Protein 1CUO (pdb70)

InterPro domains:
  IPR000923 Blue (type 1) copper domain [PF00127] (2-128)
  IPR008972 Cupredoxin [G3DSA:2.60.40.420] (1-129)
  IPR008972 Cupredoxin [SSF49503] (2-128)
  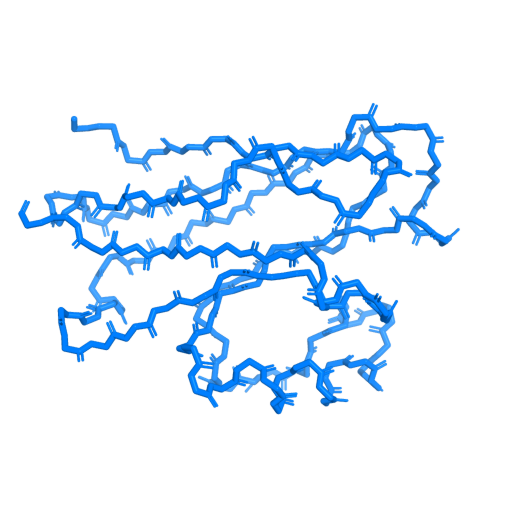IPR014068 Azurin [TIGR02695] (3-127)
  IPR028871 Blue (type 1) copper protein, binding site [PS00196] (107-121)
  IPR050845 Copper-binding electron transfer protein [PTHR38439] (2-128)

Foldseek 3Di:
DAQEDEWEAEQDLEIPDFEAEGELPDQKHKYKYAYAYDWWLPVRWWKKWKFFPVCVVVQLVQLQPCDLVVQSGPVPPPRTQWMWHITTHPDIDMIMHGSVVDDQVTWMKIATNHPPRGVHGMHTYHYDD

Sequence (129 aa):
ASCETTVTSGDTMTYSTRSISVPASCAEFTVNFEHKGHMPKTGMGHNWVLAKSADVGDVAKEGAHAGADNNFVTPGDKRVIAFTPIIGGGEKTSVKFKVSALSKDEAYTYFCSYPGHFSMMRGTLKLEE

Structure (mmCIF, N/CA/C/O backbone):
data_1CUO
#
_entry.id   1CUO
#
_cell.length_a   32.960
_cell.length_b   33.670
_cell.length_c   47.340
_cell.angle_alpha   90.00
_cell.angle_beta   101.35
_cell.angle_gamma   90.00
#
_symmetry.space_group_name_H-M   'P 1 21 1'
#
loop_
_entity.id
_entity.type
_entity.pdbx_description
1 polymer 'PROTEIN (AZURIN ISO-2)'
2 non-polymer 'COPPER (II) ION'
3 water water
#
loop_
_atom_site.group_PDB
_atom_site.id
_atom_site.type_symbol
_atom_site.label_atom_id
_atom_site.label_alt_id
_atom_site.label_comp_id
_atom_site.label_asym_id
_atom_site.label_entity_id
_atom_site.label_seq_id
_atom_site.pdbx_PDB_ins_code
_atom_site.Cartn_x
_atom_site.Cartn_y
_atom_site.Cartn_z
_atom_site.occupancy
_atom_site.B_iso_or_equiv
_atom_site.auth_seq_id
_atom_site.auth_comp_id
_atom_site.auth_asym_id
_atom_site.auth_atom_id
_atom_site.pdbx_PDB_model_num
ATOM 1 N N . ALA A 1 1 ? 21.459 -3.368 -2.409 1.00 35.13 1 ALA A N 1
ATOM 2 C CA . ALA A 1 1 ? 21.448 -4.607 -1.590 1.00 33.15 1 ALA A CA 1
ATOM 3 C C . ALA A 1 1 ? 21.666 -4.232 -0.122 1.00 32.21 1 ALA A C 1
ATOM 4 O O . ALA A 1 1 ? 22.349 -4.932 0.623 1.00 33.71 1 ALA A O 1
ATOM 6 N N . SER A 1 2 ? 21.080 -3.092 0.226 1.00 29.45 2 SER A N 1
ATOM 7 C CA . SER A 1 2 ? 21.111 -2.670 1.634 1.00 25.58 2 SER A CA 1
ATOM 8 C C . SER A 1 2 ? 19.904 -3.337 2.288 1.00 23.36 2 SER A C 1
ATOM 9 O O . SER A 1 2 ? 18.772 -3.292 1.782 1.00 25.39 2 SER A O 1
ATOM 12 N N . CYS A 1 3 ? 20.152 -3.910 3.473 1.00 19.80 3 CYS A N 1
ATOM 13 C CA . CYS A 1 3 ? 19.074 -4.611 4.179 1.00 17.19 3 CYS A CA 1
ATOM 14 C C . CYS A 1 3 ? 18.680 -3.888 5.469 1.00 16.17 3 CYS A C 1
ATOM 15 O O . CYS A 1 3 ? 18.306 -4.502 6.450 1.00 16.17 3 CYS A O 1
ATOM 18 N N . GLU A 1 4 ? 18.830 -2.568 5.401 1.00 16.66 4 GLU A N 1
ATOM 19 C CA . GLU A 1 4 ? 18.491 -1.720 6.564 1.00 17.73 4 GLU A CA 1
ATOM 20 C C . GLU A 1 4 ? 17.967 -0.392 6.027 1.00 18.28 4 GLU A C 1
ATOM 21 O O . GLU A 1 4 ? 18.326 0.010 4.920 1.00 20.15 4 GLU A O 1
ATOM 27 N N . THR A 1 5 ? 17.066 0.212 6.794 1.00 15.98 5 THR A N 1
ATOM 28 C CA . THR A 1 5 ? 16.541 1.505 6.423 1.00 15.38 5 THR A CA 1
ATOM 29 C C . THR A 1 5 ? 16.238 2.267 7.723 1.00 15.44 5 THR A C 1
ATOM 30 O O . THR A 1 5 ? 16.170 1.627 8.754 1.00 15.23 5 THR A O 1
ATOM 34 N N . THR A 1 6 ? 16.194 3.583 7.611 1.00 14.91 6 THR A N 1
ATOM 35 C CA . THR A 1 6 ? 15.904 4.391 8.798 1.00 14.54 6 THR A CA 1
ATOM 36 C C . THR A 1 6 ? 14.655 5.221 8.532 1.00 15.08 6 THR A C 1
ATOM 37 O O . THR A 1 6 ? 14.540 5.877 7.470 1.00 16.07 6 THR A O 1
ATOM 41 N N . VAL A 1 7 ? 13.713 5.152 9.463 1.00 10.80 7 VAL A N 1
ATOM 42 C CA . VAL A 1 7 ? 12.464 5.891 9.388 1.00 12.76 7 VAL A CA 1
ATOM 43 C C . VAL A 1 7 ? 12.462 6.840 10.593 1.00 14.47 7 VAL A C 1
ATOM 44 O O . VAL A 1 7 ? 12.732 6.391 11.709 1.00 15.75 7 VAL A O 1
ATOM 48 N N . THR A 1 8 ? 12.205 8.116 10.376 1.00 13.34 8 THR A N 1
ATOM 49 C CA . THR A 1 8 ? 12.127 9.045 11.513 1.00 14.54 8 THR A CA 1
ATOM 50 C C . THR A 1 8 ? 10.728 9.587 11.650 1.00 14.74 8 THR A C 1
ATOM 51 O O . THR A 1 8 ? 9.839 9.563 10.798 1.00 16.02 8 THR A O 1
ATOM 55 N N . SER A 1 9 ? 10.480 10.094 12.862 1.00 14.23 9 SER A N 1
ATOM 56 C CA . SER A 1 9 ? 9.228 10.683 13.291 1.00 14.52 9 SER A CA 1
ATOM 57 C C . SER A 1 9 ? 9.589 11.864 14.202 1.00 14.04 9 SER A C 1
ATOM 58 O O . SER A 1 9 ? 10.752 12.079 14.512 1.00 14.89 9 SER A O 1
ATOM 61 N N . GLY A 1 10 ? 8.591 12.640 14.586 1.00 16.41 10 GLY A N 1
ATOM 62 C CA . GLY A 1 10 ? 8.934 13.793 15.455 1.00 14.88 10 GLY A CA 1
ATOM 63 C C . GLY A 1 10 ? 7.664 14.142 16.179 1.00 15.33 10 GLY A C 1
ATOM 64 O O . GLY A 1 10 ? 6.821 13.300 16.516 1.00 18.09 10 GLY A O 1
ATOM 65 N N . ASP A 1 11 ? 7.463 15.452 16.417 1.00 15.03 11 ASP A N 1
ATOM 66 C CA . ASP A 1 11 ? 6.304 15.889 17.157 1.00 16.83 11 ASP A CA 1
ATOM 67 C C . ASP A 1 11 ? 5.034 16.072 16.350 1.00 20.72 11 ASP A C 1
ATOM 68 O O . ASP A 1 11 ? 4.076 16.710 16.783 1.00 24.65 11 ASP A O 1
ATOM 73 N N . THR A 1 12 ? 4.973 15.434 15.192 1.00 23.01 12 THR A N 1
ATOM 74 C CA . THR A 1 12 ? 3.830 15.423 14.297 1.00 25.51 12 THR A CA 1
ATOM 75 C C . THR A 1 12 ? 3.312 13.996 14.133 1.00 26.26 12 THR A C 1
ATOM 76 O O . THR A 1 12 ? 3.840 13.064 14.753 1.00 25.91 12 THR A O 1
ATOM 80 N N . MET A 1 13 ? 2.271 13.810 13.320 1.00 26.63 13 MET A N 1
ATOM 81 C CA . MET A 1 13 ? 1.782 12.445 13.102 1.00 27.29 13 MET A CA 1
ATOM 82 C C . MET A 1 13 ? 2.096 11.944 11.703 1.00 26.32 13 MET A C 1
ATOM 83 O O . MET A 1 13 ? 1.246 11.363 11.029 1.00 27.36 13 MET A O 1
ATOM 88 N N . THR A 1 14 ? 3.327 12.099 11.264 1.00 25.14 14 THR A N 1
ATOM 89 C CA . THR A 1 14 ? 3.850 11.682 9.985 1.00 24.31 14 THR A CA 1
ATOM 90 C C . THR A 1 14 ? 5.187 10.944 10.096 1.00 22.91 14 THR A C 1
ATOM 91 O O . THR A 1 14 ? 6.051 11.337 10.884 1.00 23.67 14 THR A O 1
ATOM 95 N N . TYR A 1 15 ? 5.432 9.928 9.276 1.00 18.39 15 TYR A N 1
ATOM 96 C CA . TYR A 1 15 ? 6.723 9.288 9.155 1.00 17.02 15 TYR A CA 1
ATOM 97 C C . TYR A 1 15 ? 7.511 10.044 8.078 1.00 16.91 15 TYR A C 1
ATOM 98 O O . TYR A 1 15 ? 6.937 10.676 7.189 1.00 19.81 15 TYR A O 1
ATOM 107 N N . SER A 1 16 ? 8.816 9.881 8.065 1.00 16.00 16 SER A N 1
ATOM 108 C CA . SER A 1 16 ? 9.700 10.552 7.117 1.00 16.14 16 SER A CA 1
ATOM 109 C C . SER A 1 16 ? 9.563 9.966 5.717 1.00 17.51 16 SER A C 1
ATOM 110 O O . SER A 1 16 ? 9.961 10.608 4.754 1.00 19.48 16 SER A O 1
ATOM 113 N N . THR A 1 17 ? 9.033 8.757 5.587 1.00 17.74 17 THR A N 1
ATOM 114 C CA . THR A 1 17 ? 8.834 8.132 4.290 1.00 19.08 17 THR A CA 1
ATOM 115 C C . THR A 1 17 ? 7.552 7.314 4.371 1.00 19.16 17 THR A C 1
ATOM 116 O O . THR A 1 17 ? 7.242 6.787 5.450 1.00 19.54 17 THR A O 1
ATOM 120 N N . ARG A 1 18 ? 6.824 7.221 3.273 1.00 18.81 18 ARG A N 1
ATOM 121 C CA . ARG A 1 18 ? 5.592 6.447 3.244 1.00 18.59 18 ARG A CA 1
ATOM 122 C C . ARG A 1 18 ? 5.677 5.180 2.376 1.00 16.20 18 ARG A C 1
ATOM 123 O O . ARG A 1 18 ? 4.665 4.504 2.236 1.00 14.82 18 ARG A O 1
ATOM 131 N N . SER A 1 19 ? 6.883 4.843 1.975 1.00 15.98 19 SER A N 1
ATOM 132 C CA . SER A 1 19 ? 7.085 3.599 1.234 1.00 17.19 19 SER A CA 1
ATOM 133 C C . SER A 1 19 ? 8.464 3.055 1.552 1.00 18.69 19 SER A C 1
ATOM 134 O O . SER A 1 19 ? 9.488 3.741 1.700 1.00 20.56 19 SER A O 1
ATOM 137 N N . ILE A 1 20 ? 8.480 1.773 1.895 1.00 16.58 20 ILE A N 1
ATOM 138 C CA . ILE A 1 20 ? 9.701 1.033 2.202 1.00 16.52 20 ILE A CA 1
ATOM 139 C C . ILE A 1 20 ? 9.761 -0.175 1.255 1.00 17.37 20 ILE A C 1
ATOM 140 O O . ILE A 1 20 ? 8.778 -0.911 1.182 1.00 17.75 20 ILE A O 1
ATOM 145 N N . SER A 1 21 ? 10.889 -0.339 0.584 1.00 20.40 21 SER A N 1
ATOM 146 C CA . SER A 1 21 ? 11.086 -1.483 -0.309 1.00 22.18 21 SER A CA 1
ATOM 147 C C . SER A 1 21 ? 12.073 -2.446 0.344 1.00 20.96 21 SER A C 1
ATOM 148 O O . SER A 1 21 ? 13.151 -2.046 0.743 1.00 23.00 21 SER A O 1
ATOM 151 N N . VAL A 1 22 ? 11.694 -3.710 0.492 1.00 20.92 22 VAL A N 1
ATOM 152 C CA . VAL A 1 22 ? 12.560 -4.722 1.086 1.00 20.00 22 VAL A CA 1
ATOM 153 C C . VAL A 1 22 ? 13.099 -5.596 -0.056 1.00 21.59 22 VAL A C 1
ATOM 154 O O . VAL A 1 22 ? 12.281 -6.227 -0.723 1.00 20.36 22 VAL A O 1
ATOM 158 N N . PRO A 1 23 ? 14.402 -5.613 -0.235 1.00 21.34 23 PRO A N 1
ATOM 159 C CA . PRO A 1 23 ? 14.994 -6.463 -1.266 1.00 22.64 23 PRO A CA 1
ATOM 160 C C . PRO A 1 23 ? 14.760 -7.917 -0.927 1.00 22.73 23 PRO A C 1
ATOM 161 O O . PRO A 1 23 ? 15.049 -8.394 0.177 1.00 23.70 23 PRO A O 1
ATOM 165 N N . ALA A 1 24 ? 14.243 -8.713 -1.875 1.00 23.86 24 ALA A N 1
ATOM 166 C CA . ALA A 1 24 ? 14.021 -10.138 -1.634 1.00 24.97 24 ALA A CA 1
ATOM 167 C C . ALA A 1 24 ? 15.343 -10.890 -1.475 1.00 25.61 24 ALA A C 1
ATOM 168 O O . ALA A 1 24 ? 15.351 -11.998 -0.940 1.00 26.79 24 ALA A O 1
ATOM 170 N N . SER A 1 25 ? 16.465 -10.295 -1.835 1.00 25.53 25 SER A N 1
ATOM 171 C CA . SER A 1 25 ? 17.784 -10.871 -1.680 1.00 26.47 25 SER A CA 1
ATOM 172 C C . SER A 1 25 ? 18.270 -10.780 -0.237 1.00 25.35 25 SER A C 1
ATOM 173 O O . SER A 1 25 ? 19.256 -11.422 0.139 1.00 24.99 25 SER A O 1
ATOM 176 N N . CYS A 1 26 ? 17.579 -9.970 0.583 1.00 22.97 26 CYS A N 1
ATOM 177 C CA . CYS A 1 26 ? 17.962 -9.893 1.992 1.00 21.10 26 CYS A CA 1
ATOM 178 C C . CYS A 1 26 ? 17.447 -11.077 2.777 1.00 19.59 26 CYS A C 1
ATOM 179 O O . CYS A 1 26 ? 16.289 -11.457 2.588 1.00 22.03 26 CYS A O 1
ATOM 182 N N . ALA A 1 27 ? 18.230 -11.653 3.671 1.00 21.12 27 ALA A N 1
ATOM 183 C CA . ALA A 1 27 ? 17.732 -12.720 4.532 1.00 21.91 27 ALA A CA 1
ATOM 184 C C . ALA A 1 27 ? 16.982 -12.070 5.709 1.00 19.96 27 ALA A C 1
ATOM 185 O O . ALA A 1 27 ? 15.969 -12.585 6.138 1.00 19.68 27 ALA A O 1
ATOM 187 N N . GLU A 1 28 ? 17.497 -10.935 6.186 1.00 20.03 28 GLU A N 1
ATOM 188 C CA . GLU A 1 28 ? 16.821 -10.251 7.298 1.00 19.79 28 GLU A CA 1
ATOM 189 C C . GLU A 1 28 ? 16.809 -8.759 6.955 1.00 17.46 28 GLU A C 1
ATOM 190 O O . GLU A 1 28 ? 17.681 -8.319 6.207 1.00 17.53 28 GLU A O 1
ATOM 196 N N . PHE A 1 29 ? 15.827 -8.050 7.505 1.00 14.12 29 PHE A N 1
ATOM 197 C CA . PHE A 1 29 ? 15.760 -6.618 7.180 1.00 13.37 29 PHE A CA 1
ATOM 198 C C . PHE A 1 29 ? 15.570 -5.854 8.511 1.00 13.50 29 PHE A C 1
ATOM 199 O O . PHE A 1 29 ? 14.823 -6.335 9.349 1.00 14.74 29 PHE A O 1
ATOM 207 N N . THR A 1 30 ? 16.284 -4.758 8.600 1.00 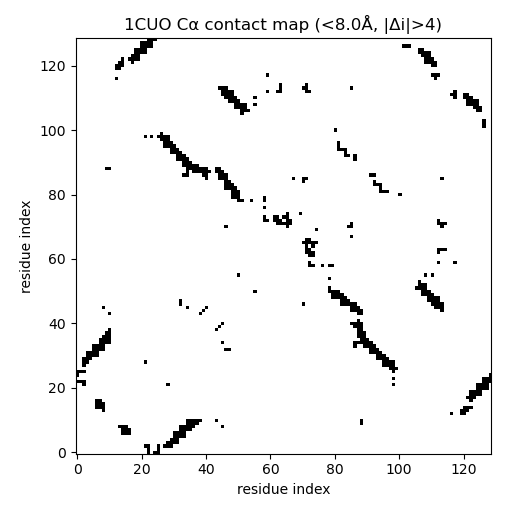12.08 30 THR A N 1
ATOM 208 C CA . THR A 1 30 ? 16.243 -3.967 9.827 1.00 12.61 30 THR A CA 1
ATOM 209 C C . THR A 1 30 ? 15.623 -2.608 9.541 1.00 11.72 30 THR A C 1
ATOM 210 O O . THR A 1 30 ? 16.022 -1.908 8.594 1.00 13.62 30 THR A O 1
ATOM 214 N N . VAL A 1 31 ? 14.679 -2.255 10.402 1.00 11.38 31 VAL A N 1
ATOM 215 C CA . VAL A 1 31 ? 14.083 -0.925 10.352 1.00 10.80 31 VAL A CA 1
ATOM 216 C C . VAL A 1 31 ? 14.563 -0.153 11.598 1.00 12.04 31 VAL A C 1
ATOM 217 O O . VAL A 1 31 ? 14.205 -0.582 12.695 1.00 13.22 31 VAL A O 1
ATOM 221 N N . ASN A 1 32 ? 15.349 0.894 11.421 1.00 10.12 32 ASN A N 1
ATOM 222 C CA . ASN A 1 32 ? 15.756 1.727 12.565 1.00 11.21 32 ASN A CA 1
ATOM 223 C C . ASN A 1 32 ? 14.718 2.843 12.674 1.00 12.75 32 ASN A C 1
ATOM 224 O O . ASN A 1 32 ? 14.322 3.346 11.647 1.00 12.97 32 ASN A O 1
ATOM 229 N N . PHE A 1 33 ? 14.298 3.161 13.911 1.00 10.02 33 PHE A N 1
ATOM 230 C CA . PHE A 1 33 ? 13.203 4.127 14.008 1.00 11.99 33 PHE A CA 1
ATOM 231 C C . PHE A 1 33 ? 13.601 5.143 15.064 1.00 11.18 33 PHE A C 1
ATOM 232 O O . PHE A 1 33 ? 14.015 4.752 16.129 1.00 14.10 33 PHE A O 1
ATOM 240 N N . GLU A 1 34 ? 13.518 6.440 14.696 1.00 12.06 34 GLU A N 1
ATOM 241 C CA . GLU A 1 34 ? 14.008 7.462 15.622 1.00 13.57 34 GLU A CA 1
ATOM 242 C C . GLU A 1 34 ? 12.934 8.534 15.814 1.00 14.17 34 GLU A C 1
ATOM 243 O O . GLU A 1 34 ? 12.172 8.807 14.886 1.00 14.88 34 GLU A O 1
ATOM 249 N N . HIS A 1 35 ? 12.898 9.098 17.014 1.00 11.14 35 HIS A N 1
ATOM 250 C CA . HIS A 1 35 ? 11.898 10.174 17.283 1.00 10.74 35 HIS A CA 1
ATOM 251 C C . HIS A 1 35 ? 12.705 11.441 17.563 1.00 11.66 35 HIS A C 1
ATOM 252 O O . HIS A 1 35 ? 13.432 11.490 18.537 1.00 12.80 35 HIS A O 1
ATOM 259 N N . LYS A 1 36 ? 12.617 12.372 16.601 1.00 11.86 36 LYS A N 1
ATOM 260 C CA . LYS A 1 36 ? 13.461 13.561 16.682 1.00 14.39 36 LYS A CA 1
ATOM 261 C C . LYS A 1 36 ? 12.726 14.744 17.318 1.00 13.63 36 LYS A C 1
ATOM 262 O O . LYS A 1 36 ? 13.303 15.842 17.267 1.00 15.23 36 LYS A O 1
ATOM 268 N N . GLY A 1 37 ? 11.550 14.528 17.877 1.00 10.99 37 GLY A N 1
ATOM 269 C CA . GLY A 1 37 ? 10.851 15.669 18.524 1.00 10.39 37 GLY A CA 1
ATOM 270 C C . GLY A 1 37 ? 11.365 15.910 19.954 1.00 11.80 37 GLY A C 1
ATOM 271 O O . GLY A 1 37 ? 12.288 15.265 20.434 1.00 12.64 37 GLY A O 1
ATOM 272 N N . HIS A 1 38 ? 10.679 16.856 20.612 1.00 11.99 38 HIS A N 1
ATOM 273 C CA . HIS A 1 38 ? 11.051 17.088 22.024 1.00 11.90 38 HIS A CA 1
ATOM 274 C C . HIS A 1 38 ? 9.950 16.660 22.959 1.00 13.01 38 HIS A C 1
ATOM 275 O O . HIS A 1 38 ? 10.164 16.882 24.166 1.00 15.04 38 HIS A O 1
ATOM 282 N N . MET A 1 39 ? 8.822 16.129 22.532 1.00 13.92 39 MET A N 1
ATOM 283 C CA . MET A 1 39 ? 7.747 15.723 23.446 1.00 15.23 39 MET A CA 1
ATOM 284 C C . MET A 1 39 ? 7.924 14.278 23.828 1.00 14.87 39 MET A C 1
ATOM 285 O O . MET A 1 39 ? 8.439 13.485 23.012 1.00 12.95 39 MET A O 1
ATOM 290 N N . PRO A 1 40 ? 7.614 13.892 25.052 1.00 14.92 40 PRO A N 1
ATOM 291 C CA . PRO A 1 40 ? 7.870 12.531 25.512 1.00 14.45 40 PRO A CA 1
ATOM 292 C C . PRO A 1 40 ? 6.813 11.559 25.061 1.00 13.81 40 PRO A C 1
ATOM 293 O O . PRO A 1 40 ? 5.787 11.919 24.471 1.00 15.31 40 PRO A O 1
ATOM 297 N N . LYS A 1 41 ? 6.978 10.262 25.360 1.00 13.85 41 LYS A N 1
ATOM 298 C CA . LYS A 1 41 ? 6.033 9.235 24.929 1.00 14.64 41 LYS 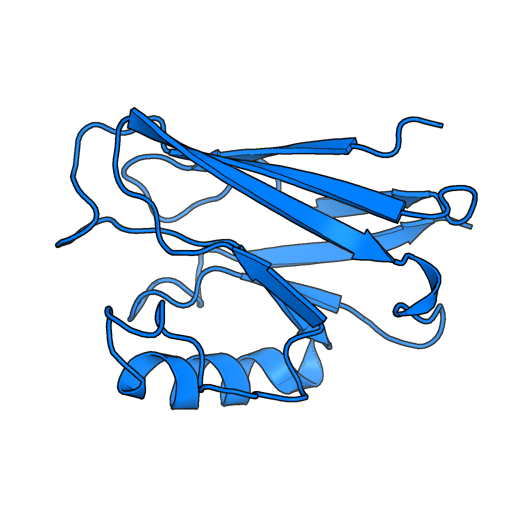A CA 1
ATOM 299 C C . LYS A 1 41 ? 4.667 9.339 25.589 1.00 16.13 41 LYS A C 1
ATOM 300 O O . LYS A 1 41 ? 3.703 8.779 25.061 1.00 17.02 41 LYS A O 1
ATOM 306 N N . THR A 1 42 ? 4.551 10.021 26.736 1.00 16.11 42 THR A N 1
ATOM 307 C CA . THR A 1 42 ? 3.267 10.295 27.347 1.00 17.38 42 THR A CA 1
ATOM 308 C C . THR A 1 42 ? 2.722 11.554 26.675 1.00 19.39 42 THR A C 1
ATOM 309 O O . THR A 1 42 ? 3.016 12.710 27.027 1.00 21.01 42 THR A O 1
ATOM 313 N N . GLY A 1 43 ? 2.042 11.327 25.550 1.00 18.84 43 GLY A N 1
ATOM 314 C CA . GLY A 1 43 ? 1.434 12.351 24.745 1.00 19.80 43 GLY A CA 1
ATOM 315 C C . GLY A 1 43 ? 1.914 12.342 23.299 1.00 18.34 43 GLY A C 1
ATOM 316 O O . GLY A 1 43 ? 1.138 12.706 22.417 1.00 21.10 43 GLY A O 1
ATOM 317 N N . MET A 1 44 ? 3.163 11.934 23.046 1.00 15.68 44 MET A N 1
ATOM 318 C CA . MET A 1 44 ? 3.633 11.986 21.655 1.00 16.96 44 MET A CA 1
ATOM 319 C C . MET A 1 44 ? 4.488 10.764 21.334 1.00 14.96 44 MET A C 1
ATOM 320 O O . MET A 1 44 ? 5.509 10.866 20.667 1.00 15.83 44 MET A O 1
ATOM 325 N N . GLY A 1 45 ? 4.074 9.633 21.858 1.00 12.98 45 GLY A N 1
ATOM 326 C CA . GLY A 1 45 ? 4.844 8.411 21.589 1.00 12.12 45 GLY A CA 1
ATOM 327 C C . GLY A 1 45 ? 4.541 7.922 20.170 1.00 11.67 45 GLY A C 1
ATOM 328 O O . GLY A 1 45 ? 3.434 8.067 19.665 1.00 14.59 45 GLY A O 1
ATOM 329 N N . HIS A 1 46 ? 5.507 7.213 19.602 1.00 10.44 46 HIS A N 1
ATOM 330 C CA . HIS A 1 46 ? 5.300 6.603 18.286 1.00 11.70 46 HIS A CA 1
ATOM 331 C C . HIS A 1 46 ? 5.979 5.228 18.289 1.00 11.65 46 HIS A C 1
ATOM 332 O O . HIS A 1 46 ? 6.996 5.015 18.946 1.00 10.86 46 HIS A O 1
ATOM 339 N N . ASN A 1 47 ? 5.414 4.365 17.435 1.00 11.67 47 ASN A N 1
ATOM 340 C CA . ASN A 1 47 ? 6.074 3.068 17.208 1.00 12.54 47 ASN A CA 1
ATOM 341 C C . ASN A 1 47 ? 5.916 2.746 15.707 1.00 12.62 47 ASN A C 1
ATOM 342 O O . ASN A 1 47 ? 5.423 3.621 14.994 1.00 11.73 47 ASN A O 1
ATOM 347 N N . TRP A 1 48 ? 6.397 1.579 15.307 1.00 11.05 48 TRP A N 1
ATOM 348 C CA . TRP A 1 48 ? 6.368 1.167 13.890 1.00 10.81 48 TRP A CA 1
ATOM 349 C C . TRP A 1 48 ? 5.877 -0.292 13.958 1.00 10.97 48 TRP A C 1
ATOM 350 O O . TRP A 1 48 ? 6.536 -1.086 14.637 1.00 12.65 48 TRP A O 1
ATOM 361 N N . VAL A 1 49 ? 4.691 -0.515 13.455 1.00 9.81 49 VAL A N 1
ATOM 362 C CA . VAL A 1 49 ? 4.070 -1.859 13.490 1.00 8.62 49 VAL A CA 1
ATOM 363 C C . VAL A 1 49 ? 3.791 -2.342 12.061 1.00 11.46 49 VAL A C 1
ATOM 364 O O . VAL A 1 49 ? 3.292 -1.548 11.269 1.00 12.64 49 VAL A O 1
ATOM 368 N N . LEU A 1 50 ? 4.142 -3.610 11.767 1.00 10.66 50 LEU A N 1
ATOM 369 C CA . LEU A 1 50 ? 3.912 -4.093 10.397 1.00 11.20 50 LEU A CA 1
ATOM 370 C C . LEU A 1 50 ? 2.857 -5.185 10.358 1.00 11.39 50 LEU A C 1
ATOM 371 O O . LEU A 1 50 ? 2.920 -6.128 11.158 1.00 11.28 50 LEU A O 1
ATOM 376 N N . ALA A 1 51 ? 1.882 -5.059 9.465 1.00 9.55 51 ALA A N 1
ATOM 377 C CA . ALA A 1 51 ? 0.805 -6.059 9.376 1.00 10.07 51 ALA A CA 1
ATOM 378 C C . ALA A 1 51 ? 0.361 -6.176 7.915 1.00 10.39 51 ALA A C 1
ATOM 379 O O . ALA A 1 51 ? 0.712 -5.282 7.161 1.00 13.56 51 ALA A O 1
ATOM 381 N N . LYS A 1 52 ? -0.350 -7.260 7.582 1.00 11.62 52 LYS A N 1
ATOM 382 C CA . LYS A 1 52 ? -0.933 -7.220 6.204 1.00 13.61 52 LYS A CA 1
ATOM 383 C C . LYS A 1 52 ? -1.921 -6.067 6.216 1.00 13.23 52 LYS A C 1
ATOM 384 O O . LYS A 1 52 ? -2.525 -5.723 7.247 1.00 13.18 52 LYS A O 1
ATOM 390 N N . SER A 1 53 ? -2.098 -5.398 5.075 1.00 12.38 53 SER A N 1
ATOM 391 C CA . SER A 1 53 ? -2.976 -4.234 4.984 1.00 13.95 53 SER A CA 1
ATOM 392 C C . SER A 1 53 ? -4.412 -4.518 5.418 1.00 14.31 53 SER A C 1
ATOM 393 O O . SER A 1 53 ? -5.030 -3.657 6.069 1.00 17.19 53 SER A O 1
ATOM 396 N N . ALA A 1 54 ? -4.913 -5.719 5.189 1.00 15.00 54 ALA A N 1
ATOM 397 C CA . ALA A 1 54 ? -6.283 -6.054 5.567 1.00 17.77 54 ALA A CA 1
ATOM 398 C C . ALA A 1 54 ? -6.459 -6.173 7.076 1.00 19.19 54 ALA A C 1
ATOM 399 O O . ALA A 1 54 ? -7.600 -6.160 7.541 1.00 19.89 54 ALA A O 1
ATOM 401 N N . ASP A 1 55 ? -5.361 -6.335 7.809 1.00 16.79 55 ASP A N 1
ATOM 402 C CA . ASP A 1 55 ? -5.418 -6.517 9.242 1.00 18.21 55 ASP A CA 1
ATOM 403 C C . ASP A 1 55 ? -5.187 -5.249 10.027 1.00 16.75 55 ASP A C 1
ATOM 404 O O . ASP A 1 55 ? -5.323 -5.282 11.271 1.00 17.83 55 ASP A O 1
ATOM 409 N N . VAL A 1 56 ? -4.781 -4.143 9.431 1.00 16.75 56 VAL A N 1
ATOM 410 C CA . VAL A 1 56 ? -4.440 -2.938 10.177 1.00 16.43 56 VAL A CA 1
ATOM 411 C C . VAL A 1 56 ? -5.540 -2.455 11.100 1.00 17.91 56 VAL A C 1
ATOM 412 O O . VAL A 1 56 ? -5.265 -2.175 12.274 1.00 16.66 56 VAL A O 1
ATOM 416 N N . GLY A 1 57 ? -6.759 -2.353 10.570 1.00 16.69 57 GLY A N 1
ATOM 417 C CA . GLY A 1 57 ? -7.872 -1.884 11.382 1.00 17.39 57 GLY A CA 1
ATOM 418 C C . GLY A 1 57 ? -8.045 -2.646 12.689 1.00 16.69 57 GLY A C 1
ATOM 419 O O . GLY A 1 57 ? -8.182 -2.012 13.750 1.00 19.28 57 GLY A O 1
ATOM 420 N N . ASP A 1 58 ? -8.079 -3.972 12.607 1.00 16.28 58 ASP A N 1
ATOM 421 C CA . ASP A 1 58 ? -8.275 -4.766 13.839 1.00 18.24 58 ASP A CA 1
ATOM 422 C C . ASP A 1 58 ? -7.062 -4.684 14.740 1.00 17.65 58 ASP A C 1
ATOM 423 O O . ASP A 1 58 ? -7.248 -4.651 15.967 1.00 17.16 58 ASP A O 1
ATOM 428 N N . VAL A 1 59 ? -5.838 -4.695 14.181 1.00 15.41 59 VAL A N 1
ATOM 429 C CA . VAL A 1 59 ? -4.654 -4.594 15.042 1.00 15.95 59 VAL A CA 1
ATOM 430 C C . VAL A 1 59 ? -4.657 -3.270 15.799 1.00 16.18 59 VAL A C 1
ATOM 431 O O . VAL A 1 59 ? -4.357 -3.224 17.004 1.00 16.05 59 VAL A O 1
ATOM 435 N N . ALA A 1 60 ? -4.990 -2.187 15.121 1.00 17.65 60 ALA A N 1
ATOM 436 C CA . ALA A 1 60 ? -5.085 -0.864 15.726 1.00 18.61 60 ALA A CA 1
ATOM 437 C C . ALA A 1 60 ? -6.196 -0.817 16.756 1.00 18.87 60 ALA A C 1
ATOM 438 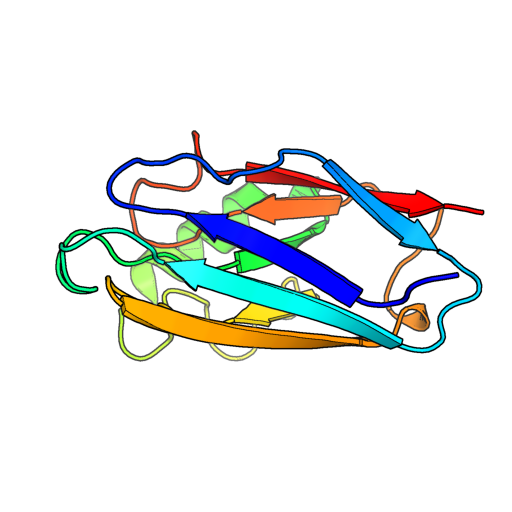O O . ALA A 1 60 ? -5.943 -0.271 17.846 1.00 18.73 60 ALA A O 1
ATOM 440 N N . LYS A 1 61 ? -7.375 -1.365 16.484 1.00 20.13 61 LYS A N 1
ATOM 441 C CA . LYS A 1 61 ? -8.458 -1.368 17.466 1.00 22.12 61 LYS A CA 1
ATOM 442 C C . LYS A 1 61 ? -8.086 -2.087 18.756 1.00 22.20 61 LYS A C 1
ATOM 443 O O . LYS A 1 61 ? -8.388 -1.580 19.848 1.00 24.15 61 LYS A O 1
ATOM 449 N N . GLU A 1 62 ? -7.563 -3.291 18.677 1.00 20.53 62 GLU A N 1
ATOM 450 C CA . GLU A 1 62 ? -7.214 -4.063 19.859 1.00 21.83 62 GLU A CA 1
ATOM 451 C C . GLU A 1 62 ? -6.001 -3.495 20.556 1.00 21.21 62 GLU A C 1
ATOM 452 O O . GLU A 1 62 ? -5.901 -3.420 21.785 1.00 20.63 62 GLU A O 1
ATOM 458 N N . GLY A 1 63 ? -5.035 -3.064 19.733 1.00 18.34 63 GLY A N 1
ATOM 459 C CA . GLY A 1 63 ? -3.817 -2.476 20.282 1.00 18.73 63 GLY A CA 1
ATOM 460 C C . GLY A 1 63 ? -4.111 -1.229 21.109 1.00 18.51 63 GLY A C 1
ATOM 461 O O . GLY A 1 63 ? -3.448 -1.038 22.144 1.00 18.70 63 GLY A O 1
ATOM 462 N N . ALA A 1 64 ? -5.078 -0.393 20.736 1.00 20.44 64 ALA A N 1
ATOM 463 C CA . ALA A 1 64 ? -5.321 0.835 21.504 1.00 21.84 64 ALA A CA 1
ATOM 464 C C . ALA A 1 64 ? -5.730 0.511 22.926 1.00 22.08 64 ALA A C 1
ATOM 465 O O . ALA A 1 64 ? -5.382 1.241 23.867 1.00 23.51 64 ALA A O 1
ATOM 467 N N . HIS A 1 65 ? -6.390 -0.624 23.150 1.00 23.38 65 HIS A N 1
ATOM 468 C CA . HIS A 1 65 ? -6.759 -1.076 24.480 1.00 26.35 65 HIS A CA 1
ATOM 469 C C . HIS A 1 65 ? -5.745 -1.930 25.202 1.00 26.71 65 HIS A C 1
ATOM 470 O O . HIS A 1 65 ? -5.960 -2.318 26.362 1.00 28.67 65 HIS A O 1
ATOM 477 N N . ALA A 1 66 ? -4.599 -2.244 24.596 1.0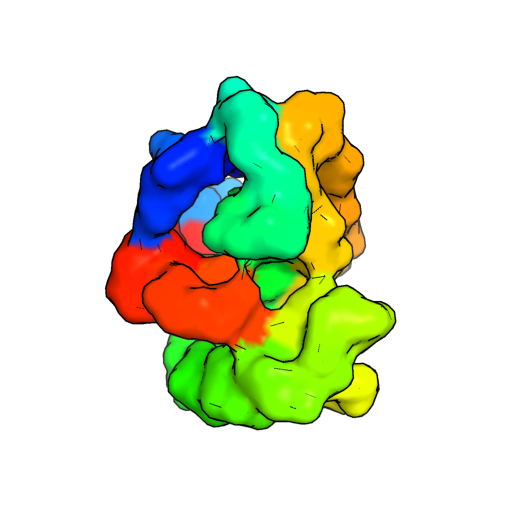0 24.51 66 ALA A N 1
ATOM 478 C CA . ALA A 1 66 ? -3.589 -3.069 25.236 1.00 22.95 66 ALA A CA 1
ATOM 479 C C . ALA A 1 66 ? -2.759 -2.276 26.240 1.00 22.18 66 ALA A C 1
ATOM 480 O O . ALA A 1 66 ? -2.087 -2.855 27.089 1.00 22.30 66 ALA A O 1
ATOM 482 N N . GLY A 1 67 ? -2.783 -0.949 26.146 1.00 23.06 67 GLY A N 1
ATOM 483 C CA . GLY A 1 67 ? -2.046 -0.162 27.113 1.00 22.30 67 GLY A CA 1
ATOM 484 C C . GLY A 1 67 ? -0.619 0.135 26.681 1.00 22.45 67 GLY A C 1
ATOM 485 O O . GLY A 1 67 ? 0.046 -0.599 25.947 1.00 19.39 67 GLY A O 1
ATOM 486 N N . ALA A 1 68 ? -0.135 1.230 27.299 1.00 22.39 68 ALA A N 1
ATOM 487 C CA . ALA A 1 68 ? 1.206 1.699 27.049 1.00 23.59 68 ALA A CA 1
ATOM 488 C C . ALA A 1 68 ? 2.243 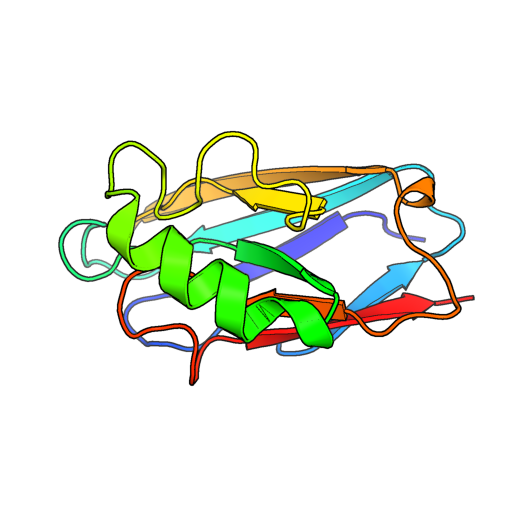0.686 27.475 1.00 22.53 68 ALA A C 1
ATOM 489 O O . ALA A 1 68 ? 3.276 0.589 26.820 1.00 22.02 68 ALA A O 1
ATOM 491 N N . ASP A 1 69 ? 1.981 -0.101 28.535 1.00 24.05 69 ASP A N 1
ATOM 492 C CA . ASP A 1 69 ? 2.954 -1.100 28.946 1.00 25.79 69 ASP A CA 1
ATOM 493 C C . ASP A 1 69 ? 3.089 -2.238 27.938 1.00 24.17 69 ASP A C 1
ATOM 494 O O . ASP A 1 69 ? 4.114 -2.919 27.947 1.00 24.20 69 ASP A O 1
ATOM 499 N N . ASN A 1 70 ? 2.116 -2.428 27.051 1.00 20.79 70 ASN A N 1
ATOM 500 C CA . ASN A 1 70 ? 2.195 -3.412 25.990 1.00 18.29 70 ASN A CA 1
ATOM 501 C C . ASN A 1 70 ? 2.486 -2.723 24.644 1.00 15.37 70 ASN A C 1
ATOM 502 O O . ASN A 1 70 ? 2.280 -3.328 23.575 1.00 15.07 70 ASN A O 1
ATOM 507 N N . ASN A 1 71 ? 2.988 -1.501 24.688 1.00 14.68 71 ASN A N 1
ATOM 508 C CA . ASN A 1 71 ? 3.340 -0.754 23.461 1.00 13.34 71 ASN A CA 1
ATOM 509 C C . ASN A 1 71 ? 2.197 -0.603 22.506 1.00 13.16 71 ASN A C 1
ATOM 510 O O . ASN A 1 71 ? 2.412 -0.470 21.282 1.00 12.38 71 ASN A O 1
ATOM 515 N N . PHE A 1 72 ? 0.955 -0.613 22.981 1.00 11.51 72 PHE A N 1
ATOM 516 C CA . PHE A 1 72 ? -0.258 -0.504 22.203 1.00 12.81 72 PHE A CA 1
ATOM 517 C C . PHE A 1 72 ? -0.313 -1.578 21.123 1.00 12.77 72 PHE A C 1
ATOM 518 O O . PHE A 1 72 ? -0.820 -1.358 20.028 1.00 13.53 72 PHE A O 1
ATOM 526 N N . VAL A 1 73 ? 0.137 -2.784 21.488 1.00 12.34 73 VAL A N 1
ATOM 527 C CA . VAL A 1 73 ? 0.039 -3.951 20.612 1.00 14.34 73 VAL A CA 1
ATOM 528 C C . VAL A 1 73 ? -0.472 -5.108 21.497 1.00 15.76 73 VAL A C 1
ATOM 529 O O . VAL A 1 73 ? 0.078 -5.317 22.575 1.00 15.85 73 VAL A O 1
ATOM 533 N N . THR A 1 74 ? -1.518 -5.781 21.040 1.00 17.37 74 THR A N 1
ATOM 534 C CA . THR A 1 74 ? -2.034 -6.902 21.863 1.00 17.75 74 THR A CA 1
ATOM 535 C C . THR A 1 74 ? -0.967 -7.943 22.054 1.00 19.19 74 THR A C 1
ATOM 536 O O . THR A 1 74 ? -0.400 -8.444 21.089 1.00 16.79 74 THR A O 1
ATOM 540 N N . PRO A 1 75 ? -0.716 -8.400 23.285 1.00 20.72 75 PRO A N 1
ATOM 541 C CA 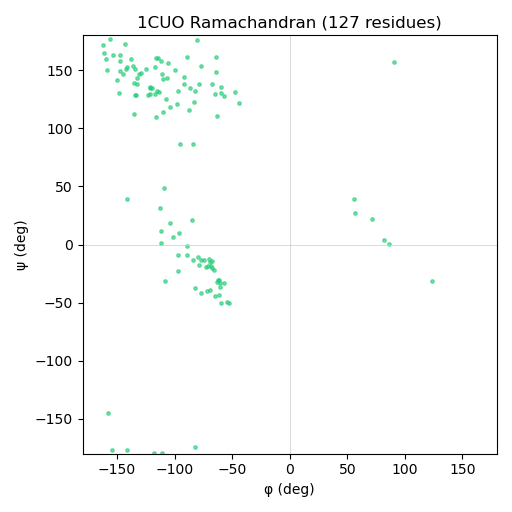. PRO A 1 75 ? 0.294 -9.419 23.519 1.00 23.53 75 PRO A CA 1
ATOM 542 C C . PRO A 1 75 ? 0.009 -10.679 22.710 1.00 26.10 75 PRO A C 1
ATOM 543 O O . PRO A 1 75 ? -1.134 -11.133 22.652 1.00 28.47 75 PRO A O 1
ATOM 547 N N . GLY A 1 76 ? 0.994 -11.143 21.954 1.00 27.98 76 GLY A N 1
ATOM 548 C CA . GLY A 1 76 ? 0.896 -12.315 21.111 1.00 27.58 76 GLY A CA 1
ATOM 549 C C . GLY A 1 76 ? 0.036 -12.178 19.871 1.00 28.37 76 GLY A C 1
ATOM 550 O O . GLY A 1 76 ? -0.529 -13.155 19.346 1.00 29.00 76 GLY A O 1
ATOM 551 N N . ASP A 1 77 ? -0.179 -10.940 19.417 1.00 25.53 77 ASP A N 1
ATOM 552 C CA . ASP A 1 77 ? -1.023 -10.710 18.252 1.00 23.92 77 ASP A CA 1
ATOM 553 C C . ASP A 1 77 ? -0.362 -11.389 17.055 1.00 22.70 77 ASP A C 1
ATOM 554 O O . ASP A 1 77 ? 0.649 -10.924 16.554 1.00 21.81 77 ASP A O 1
ATOM 559 N N . LYS A 1 78 ? -0.984 -12.460 16.556 1.00 22.07 78 LYS A N 1
ATOM 560 C CA . LYS A 1 78 ? -0.428 -13.169 15.422 1.00 23.32 78 LYS A CA 1
ATOM 561 C C . LYS A 1 78 ? -0.515 -12.374 14.122 1.00 21.19 78 LYS A C 1
ATOM 562 O O . LYS A 1 78 ? 0.182 -12.788 13.175 1.00 22.62 78 LYS A O 1
ATOM 568 N N . ARG A 1 79 ? -1.279 -11.292 14.096 1.00 18.08 79 ARG A N 1
ATOM 569 C CA . ARG A 1 79 ? -1.357 -10.513 12.844 1.00 16.02 79 ARG A CA 1
ATOM 570 C C . ARG A 1 79 ? -0.201 -9.530 12.713 1.00 16.76 79 ARG A C 1
ATOM 571 O O . ARG A 1 79 ? -0.007 -8.889 11.683 1.00 16.24 79 ARG A O 1
ATOM 579 N N . VAL A 1 80 ? 0.523 -9.299 13.794 1.00 14.73 80 VAL A N 1
ATOM 580 C CA . VAL A 1 80 ? 1.665 -8.390 13.770 1.00 14.34 80 VAL A CA 1
ATOM 581 C C . VAL A 1 80 ? 2.906 -9.128 13.355 1.00 13.77 80 VAL A C 1
ATOM 582 O O . VAL A 1 80 ? 3.409 -10.038 14.046 1.00 17.67 80 VAL A O 1
ATOM 586 N N . ILE A 1 81 ? 3.484 -8.763 12.205 1.00 13.29 81 ILE A N 1
ATOM 587 C CA . ILE A 1 81 ? 4.687 -9.437 11.718 1.00 14.79 81 ILE A CA 1
ATOM 588 C C . ILE A 1 81 ? 5.928 -8.967 12.471 1.00 15.16 81 ILE A C 1
ATOM 589 O O . ILE A 1 81 ? 6.816 -9.762 12.732 1.00 15.53 81 ILE A O 1
ATOM 594 N N . ALA A 1 82 ? 6.019 -7.655 12.720 1.00 12.73 82 ALA A N 1
ATOM 595 C CA . ALA A 1 82 ? 7.159 -7.122 13.451 1.00 13.26 82 ALA A CA 1
ATOM 596 C C . ALA A 1 82 ? 6.724 -5.768 14.019 1.00 12.72 82 ALA A C 1
ATOM 597 O O . ALA A 1 82 ? 5.786 -5.169 13.485 1.00 13.00 82 ALA A O 1
ATOM 599 N N . PHE A 1 83 ? 7.306 -5.402 15.177 1.00 10.28 83 PHE A N 1
ATOM 600 C CA . PHE A 1 83 ? 6.943 -4.090 15.695 1.00 9.92 83 PHE A CA 1
ATOM 601 C C . PHE A 1 83 ? 8.085 -3.556 16.552 1.00 9.98 83 PHE A C 1
ATOM 602 O O . PHE A 1 83 ? 8.987 -4.305 16.914 1.00 11.07 83 PHE A O 1
ATOM 610 N N . THR A 1 84 ? 8.067 -2.266 16.815 1.00 10.41 84 THR A N 1
ATOM 611 C CA . THR A 1 84 ? 8.991 -1.674 17.789 1.00 11.30 84 THR A CA 1
ATOM 612 C C . THR A 1 84 ? 8.137 -1.210 18.983 1.00 8.91 84 THR A C 1
ATOM 613 O O . THR A 1 84 ? 6.959 -0.885 18.860 1.00 9.93 84 THR A O 1
ATOM 617 N N . PRO A 1 85 ? 8.818 -1.080 20.135 1.00 11.52 85 PRO A N 1
ATOM 618 C CA . PRO A 1 85 ? 8.221 -0.425 21.257 1.00 12.00 85 PRO A CA 1
ATOM 619 C C . PRO A 1 85 ? 7.960 1.057 20.923 1.00 11.72 85 PRO A C 1
ATOM 620 O O . PRO A 1 85 ? 8.526 1.647 19.992 1.00 11.75 85 PRO A O 1
ATOM 624 N N . ILE A 1 86 ? 7.084 1.634 21.721 1.00 10.78 86 ILE A N 1
ATOM 625 C CA . ILE A 1 86 ? 6.823 3.068 21.679 1.00 10.77 86 ILE A CA 1
ATOM 626 C C . ILE A 1 86 ? 8.056 3.823 22.169 1.00 12.20 86 ILE A C 1
ATOM 627 O O . ILE A 1 86 ? 8.726 3.538 23.202 1.00 12.53 86 ILE A O 1
ATOM 632 N N . ILE A 1 87 ? 8.397 4.907 21.503 1.00 9.82 87 ILE A N 1
ATOM 633 C CA . ILE A 1 87 ? 9.485 5.810 21.807 1.00 10.21 87 ILE A CA 1
ATOM 634 C C . ILE A 1 87 ? 8.958 7.249 21.793 1.00 10.80 87 ILE A C 1
ATOM 635 O O . ILE A 1 87 ? 7.995 7.545 21.127 1.00 11.76 87 ILE A O 1
ATOM 640 N N . GLY A 1 88 ? 9.587 8.006 22.674 1.00 9.53 88 GLY A N 1
ATOM 641 C CA . GLY A 1 88 ? 9.311 9.447 22.762 1.00 9.20 88 GLY A CA 1
ATOM 642 C C . GLY A 1 88 ? 10.515 10.231 22.271 1.00 9.73 88 GLY A C 1
ATOM 643 O O . GLY A 1 88 ? 11.531 9.750 21.748 1.00 10.59 88 GLY A O 1
ATOM 644 N N . GLY A 1 89 ? 10.393 11.559 22.304 1.00 7.84 89 GLY A N 1
ATOM 645 C CA . GLY A 1 89 ? 11.464 12.447 21.810 1.00 9.60 89 GLY A CA 1
ATOM 646 C C . GLY A 1 89 ? 12.853 12.142 22.277 1.00 11.34 89 GLY A C 1
ATOM 647 O O . GLY A 1 89 ? 13.114 11.909 23.469 1.00 11.09 89 GLY A O 1
ATOM 648 N N . GLY A 1 90 ? 13.815 12.081 21.352 1.00 10.87 90 GLY A N 1
ATOM 649 C CA . GLY A 1 90 ? 15.206 11.823 21.702 1.00 11.41 90 GLY A CA 1
ATOM 650 C C . GLY A 1 90 ? 15.529 10.335 21.899 1.00 13.79 90 GLY A C 1
ATOM 651 O O . GLY A 1 90 ? 16.686 10.050 22.210 1.00 16.02 90 GLY A O 1
ATOM 652 N N . GLU A 1 91 ? 14.544 9.488 21.645 1.00 12.59 91 GLU A N 1
ATOM 653 C CA . GLU A 1 91 ? 14.775 8.045 21.744 1.00 12.08 91 GLU A CA 1
ATOM 654 C C . GLU A 1 91 ? 14.861 7.380 20.378 1.00 12.26 91 GLU A C 1
ATOM 655 O O . GLU A 1 91 ? 14.478 7.920 19.360 1.00 12.33 91 GLU A O 1
ATOM 661 N N . LYS A 1 92 ? 15.538 6.231 20.367 1.00 12.00 92 LYS A N 1
ATOM 662 C CA . LYS A 1 92 ? 15.746 5.465 19.136 1.00 12.58 92 LYS A CA 1
ATOM 663 C C . LYS A 1 92 ? 15.465 3.985 19.406 1.00 12.30 92 LYS A C 1
ATOM 664 O O . LYS A 1 92 ? 15.649 3.531 20.536 1.00 12.95 92 LYS A O 1
ATOM 670 N N . THR A 1 93 ? 15.032 3.252 18.376 1.00 11.06 93 THR A N 1
ATOM 671 C CA . THR A 1 93 ? 14.825 1.806 18.575 1.00 9.52 93 THR A CA 1
ATOM 672 C C . THR A 1 93 ? 14.974 1.140 17.200 1.00 11.70 93 THR A C 1
ATOM 673 O O . THR A 1 93 ? 15.307 1.829 16.240 1.00 10.88 93 THR A O 1
ATOM 677 N N . SER A 1 94 ? 14.762 -0.168 17.122 1.00 9.99 94 SER A N 1
ATOM 678 C CA . SER A 1 94 ? 14.859 -0.770 15.766 1.00 9.55 94 SER A CA 1
ATOM 679 C C . SER A 1 94 ? 14.161 -2.117 15.877 1.00 11.11 94 SER A C 1
ATOM 680 O O . SER A 1 94 ? 13.837 -2.566 16.961 1.00 11.99 94 SER A O 1
ATOM 683 N N . VAL A 1 95 ? 13.978 -2.744 14.714 1.00 10.19 95 VAL A N 1
ATOM 684 C CA . VAL A 1 95 ? 13.398 -4.101 14.733 1.00 10.30 95 VAL A CA 1
ATOM 685 C C . VAL A 1 95 ? 14.000 -4.781 13.494 1.00 12.19 95 VAL A C 1
ATOM 686 O O . VAL A 1 95 ? 14.189 -4.153 12.455 1.00 14.54 95 VAL A O 1
ATOM 690 N N . LYS A 1 96 ? 14.318 -6.050 13.688 1.00 13.05 96 LYS A N 1
ATOM 691 C CA . LYS A 1 96 ? 14.867 -6.835 12.569 1.00 13.59 96 LYS A CA 1
ATOM 692 C C . LYS A 1 96 ? 13.943 -8.007 12.343 1.00 15.56 96 LYS A C 1
ATOM 693 O O . LYS A 1 96 ? 13.525 -8.639 13.312 1.00 18.12 96 LYS A O 1
ATOM 699 N N . PHE A 1 97 ? 13.602 -8.316 11.104 1.00 14.53 97 PHE A N 1
ATOM 700 C CA . PHE A 1 97 ? 12.683 -9.446 10.863 1.00 15.89 97 PHE A CA 1
ATOM 701 C C . PHE A 1 97 ? 13.174 -10.262 9.670 1.00 16.57 97 PHE A C 1
ATOM 702 O O . PHE A 1 97 ? 13.976 -9.774 8.879 1.00 16.46 97 PHE A O 1
ATOM 710 N N . LYS A 1 98 ? 12.698 -11.500 9.628 1.00 16.74 98 LYS A N 1
ATOM 711 C CA . LYS A 1 98 ? 13.122 -12.359 8.513 1.00 18.45 98 LYS A CA 1
ATOM 712 C C . LYS A 1 98 ? 12.267 -12.063 7.300 1.00 16.58 98 LYS A C 1
ATOM 713 O O . LYS A 1 98 ? 11.047 -12.002 7.394 1.00 18.82 98 LYS A O 1
ATOM 719 N N . VAL A 1 99 ? 12.936 -11.891 6.162 1.00 16.99 99 VAL A N 1
ATOM 720 C CA . VAL A 1 99 ? 12.310 -11.583 4.886 1.00 18.52 99 VAL A CA 1
ATOM 721 C C . VAL A 1 99 ? 11.445 -12.748 4.402 1.00 20.01 99 VAL A C 1
ATOM 722 O O . VAL A 1 99 ? 10.393 -12.503 3.797 1.00 19.39 99 VAL A O 1
ATOM 726 N N . SER A 1 100 ? 11.708 -13.957 4.882 1.00 21.41 100 SER A N 1
ATOM 727 C CA . SER A 1 100 ? 10.861 -15.118 4.579 1.00 22.72 100 SER A CA 1
ATOM 728 C C . SER A 1 100 ? 9.494 -15.066 5.216 1.00 22.84 100 SER A C 1
ATOM 729 O O . SER A 1 100 ? 8.542 -15.791 4.845 1.00 23.80 100 SER A O 1
ATOM 732 N N . ALA A 1 101 ? 9.256 -14.189 6.199 1.00 21.21 101 ALA A N 1
ATOM 733 C CA . ALA A 1 101 ? 7.942 -14.012 6.787 1.00 21.76 101 ALA A CA 1
ATOM 734 C C . ALA A 1 101 ? 7.017 -13.245 5.850 1.00 22.18 101 ALA A C 1
ATOM 735 O O . ALA A 1 101 ? 5.801 -13.262 6.073 1.00 25.85 101 ALA A O 1
ATOM 737 N N . LEU A 1 102 ? 7.527 -12.610 4.808 1.00 19.45 102 LEU A N 1
ATOM 738 C CA . LEU A 1 102 ? 6.729 -11.854 3.879 1.00 21.28 102 LEU A CA 1
ATOM 739 C C . LEU A 1 102 ? 6.450 -12.683 2.614 1.00 22.14 102 LEU A C 1
ATOM 740 O O . LEU A 1 102 ? 7.266 -13.473 2.168 1.00 22.73 102 LEU A O 1
ATOM 745 N N . SER A 1 103 ? 5.306 -12.366 2.044 1.00 22.98 103 SER A N 1
ATOM 746 C CA . SER A 1 103 ? 4.912 -13.047 0.808 1.00 23.48 103 SER A CA 1
ATOM 747 C C . SER A 1 103 ? 4.821 -12.027 -0.312 1.00 23.94 103 SER A C 1
ATOM 748 O O . SER A 1 103 ? 4.429 -10.875 -0.124 1.00 21.84 103 SER A O 1
ATOM 751 N N . LYS A 1 104 ? 5.040 -12.509 -1.536 1.00 23.55 104 LYS A N 1
ATOM 752 C CA . LYS A 1 104 ? 4.837 -11.694 -2.719 1.00 24.14 104 LYS A CA 1
ATOM 753 C C . LYS A 1 104 ? 3.353 -11.617 -3.078 1.00 22.73 104 LYS A C 1
ATOM 754 O O . LYS A 1 104 ? 2.957 -10.787 -3.901 1.00 22.68 104 LYS A O 1
ATOM 760 N N . ASP A 1 105 ? 2.483 -12.420 -2.455 1.00 19.44 105 ASP A N 1
ATOM 761 C CA . ASP A 1 105 ? 1.072 -12.394 -2.778 1.00 20.46 105 ASP A CA 1
ATOM 762 C C . ASP A 1 105 ? 0.228 -11.412 -1.987 1.00 21.65 105 ASP A C 1
ATOM 763 O O . ASP A 1 105 ? -0.930 -11.176 -2.328 1.00 22.45 105 ASP A O 1
ATOM 768 N N . GLU A 1 106 ? 0.824 -10.799 -0.946 1.00 19.64 106 GLU A N 1
ATOM 769 C CA . GLU A 1 106 ? 0.097 -9.963 -0.024 1.00 22.04 106 GLU A CA 1
ATOM 770 C C . GLU A 1 106 ? 0.496 -8.497 -0.004 1.00 18.43 106 GLU A C 1
ATOM 771 O O . GLU A 1 106 ? 1.582 -8.238 -0.485 1.00 19.41 106 GLU A O 1
ATOM 777 N N . ALA A 1 107 ? -0.380 -7.634 0.516 1.00 17.18 107 ALA A N 1
ATOM 778 C CA . ALA A 1 107 ? -0.005 -6.234 0.623 1.00 14.74 107 ALA A CA 1
ATOM 779 C C . ALA A 1 107 ? 0.265 -5.920 2.115 1.00 12.97 107 ALA A C 1
ATOM 780 O O . ALA A 1 107 ? -0.476 -6.490 2.900 1.00 13.73 107 ALA A O 1
ATOM 782 N N . TYR A 1 108 ? 1.250 -5.080 2.353 1.00 12.88 108 TYR A N 1
ATOM 783 C CA . TYR A 1 108 ? 1.609 -4.822 3.771 1.00 11.41 108 TYR A CA 1
ATOM 784 C C . TYR A 1 108 ? 1.565 -3.327 4.078 1.00 12.68 108 TYR A C 1
ATOM 785 O O . TYR A 1 108 ? 1.805 -2.495 3.211 1.00 14.53 108 TYR A O 1
ATOM 794 N N . THR A 1 109 ? 1.275 -3.019 5.348 1.00 10.73 109 THR A N 1
ATOM 795 C CA . THR A 1 109 ? 1.197 -1.630 5.762 1.00 11.50 109 THR A CA 1
ATOM 796 C C . THR A 1 109 ? 1.951 -1.488 7.107 1.00 11.20 109 THR A C 1
ATOM 797 O O . THR A 1 109 ? 1.773 -2.425 7.862 1.00 12.77 109 THR A O 1
ATOM 801 N N . TYR A 1 110 ? 2.695 -0.401 7.207 1.00 9.85 110 TYR A N 1
ATOM 802 C CA . TYR A 1 110 ? 3.342 -0.179 8.529 1.00 9.78 110 TYR A CA 1
ATOM 803 C C . TYR A 1 110 ? 2.615 1.034 9.086 1.00 10.39 110 TYR A C 1
ATOM 804 O O . TYR A 1 110 ? 2.115 1.904 8.377 1.00 9.96 110 TYR A O 1
ATOM 813 N N . PHE A 1 111 ? 2.443 1.097 10.431 1.00 9.77 111 PHE A N 1
ATOM 814 C CA . PHE A 1 111 ? 1.647 2.181 10.986 1.00 10.18 111 PHE A CA 1
ATOM 815 C C . PHE A 1 111 ?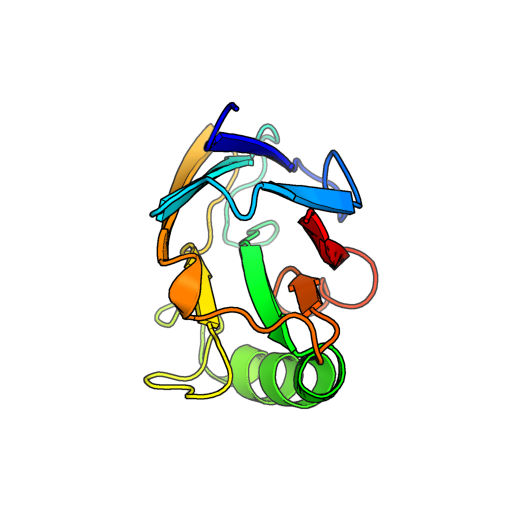 1.991 2.305 12.485 1.00 11.16 111 PHE A C 1
ATOM 816 O O . PHE A 1 111 ? 2.704 1.464 13.001 1.00 9.83 111 PHE A O 1
ATOM 824 N N . CYS A 1 112 ? 1.579 3.444 13.023 1.00 10.01 112 CYS A N 1
ATOM 825 C CA . CYS A 1 112 ? 1.813 3.703 14.466 1.00 11.24 112 CYS A CA 1
ATOM 826 C C . CYS A 1 112 ? 0.566 3.348 15.235 1.00 11.16 112 CYS A C 1
ATOM 827 O O . CYS A 1 112 ? -0.544 3.781 14.881 1.00 12.93 112 CYS A O 1
ATOM 830 N N . SER A 1 113 ? 0.643 2.570 16.370 1.00 12.41 113 SER A N 1
ATOM 831 C CA . SER A 1 113 ? -0.541 2.175 17.060 1.00 13.00 113 SER A CA 1
ATOM 832 C C . SER A 1 113 ? -0.865 2.989 18.342 1.00 13.37 113 SER A C 1
ATOM 833 O O . SER A 1 113 ? -1.819 2.592 18.982 1.00 14.60 113 SER A O 1
ATOM 836 N N . TYR A 1 114 ? -0.070 4.032 18.561 1.00 16.85 114 TYR A N 1
ATOM 837 C CA . TYR A 1 114 ? -0.418 4.909 19.709 1.00 18.01 114 TYR A CA 1
ATOM 838 C C . TYR A 1 114 ? -1.815 5.419 19.419 1.00 19.75 114 TYR A C 1
ATOM 839 O O . TYR A 1 114 ? -2.088 5.856 18.283 1.00 20.07 114 TYR A O 1
ATOM 848 N N . PRO A 1 115 ? -2.706 5.435 20.389 1.00 20.79 115 PRO A N 1
ATOM 849 C CA . PRO A 1 115 ? -4.078 5.874 20.202 1.00 22.44 115 PRO A CA 1
ATOM 850 C C . PRO A 1 115 ? -4.205 7.146 19.390 1.00 23.75 115 PRO A C 1
ATOM 851 O O . PRO A 1 115 ? -3.547 8.160 19.629 1.00 24.90 115 PRO A O 1
ATOM 855 N N . GLY A 1 116 ? -4.955 7.021 18.294 1.00 24.61 116 GLY A N 1
ATOM 856 C CA . GLY A 1 116 ? -5.236 8.141 17.415 1.00 25.22 116 GLY A CA 1
ATOM 857 C C . GLY A 1 116 ? -4.241 8.462 16.337 1.00 25.56 116 GLY A C 1
ATOM 858 O O . GLY A 1 116 ? -4.463 9.460 15.628 1.00 28.26 116 GLY A O 1
ATOM 859 N N . HIS A 1 117 ? -3.141 7.738 16.176 1.00 23.11 117 HIS A N 1
ATOM 860 C CA . HIS A 1 117 ? -2.126 8.028 15.184 1.00 22.10 117 HIS A CA 1
ATOM 861 C C . HIS A 1 117 ? -2.259 7.217 13.900 1.00 22.96 117 HIS A C 1
ATOM 862 O O . HIS A 1 117 ? -1.753 7.627 12.850 1.00 22.51 117 HIS A O 1
ATOM 869 N N . PHE A 1 118 ? -2.929 6.051 13.958 1.00 24.25 118 PHE A N 1
ATOM 870 C CA . PHE A 1 118 ? -2.905 5.190 12.779 1.00 27.29 118 PHE A CA 1
ATOM 871 C C . PHE A 1 118 ? -3.491 5.783 11.517 1.00 28.31 118 PHE A C 1
ATOM 872 O O . PHE A 1 118 ? -2.919 5.472 10.455 1.00 29.07 118 PHE A O 1
ATOM 880 N N . SER A 1 119 ? -4.510 6.621 11.580 1.00 29.23 119 SER A N 1
ATOM 881 C CA . SER A 1 119 ? -5.079 7.153 10.343 1.00 30.88 119 SER A CA 1
ATOM 882 C C . SER A 1 119 ? -4.141 7.970 9.487 1.00 30.88 119 SER A C 1
ATOM 883 O O . SER A 1 119 ? -4.328 7.976 8.256 1.00 31.19 119 SER A O 1
ATOM 886 N N . MET A 1 120 ? -3.159 8.683 10.030 1.00 28.57 120 MET A N 1
ATOM 887 C CA . MET A 1 120 ? -2.246 9.509 9.263 1.00 27.93 120 MET A CA 1
ATOM 888 C C . MET A 1 120 ? -0.833 8.944 9.175 1.00 24.99 120 MET A C 1
ATOM 889 O O . MET A 1 120 ? -0.047 9.142 8.238 1.00 23.96 120 MET A O 1
ATOM 894 N N . MET A 1 121 ? -0.470 8.238 10.243 1.00 20.37 121 MET A N 1
ATOM 895 C CA . MET A 1 121 ? 0.868 7.684 10.364 1.00 17.01 121 MET A CA 1
ATOM 896 C C . MET A 1 121 ? 0.882 6.245 9.882 1.00 15.63 121 MET A C 1
ATOM 897 O O . MET A 1 121 ? 0.722 5.273 10.618 1.00 15.27 121 MET A O 1
ATOM 902 N N . ARG A 1 122 ? 1.072 6.128 8.573 1.00 15.14 122 ARG A N 1
ATOM 903 C CA . ARG A 1 122 ? 1.071 4.820 7.936 1.00 14.73 122 ARG A CA 1
ATOM 904 C C . ARG A 1 122 ? 1.789 4.891 6.594 1.00 17.40 122 ARG A C 1
ATOM 905 O O . ARG A 1 122 ? 1.938 5.992 6.074 1.00 19.77 122 ARG A O 1
ATOM 913 N N . GLY A 1 123 ? 2.223 3.723 6.136 1.00 13.78 123 GLY A N 1
ATOM 914 C CA . GLY A 1 123 ? 2.973 3.696 4.872 1.00 13.95 123 GLY A CA 1
ATOM 915 C C . GLY A 1 123 ? 2.826 2.302 4.273 1.00 14.17 123 GLY A C 1
ATOM 916 O O . GLY A 1 123 ? 2.215 1.434 4.905 1.00 13.83 123 GLY A O 1
ATOM 917 N N . THR A 1 124 ? 3.392 2.135 3.080 1.00 14.29 124 THR A N 1
ATOM 918 C CA . THR A 1 124 ? 3.319 0.821 2.442 1.00 15.64 124 THR A CA 1
ATOM 919 C C . THR A 1 124 ? 4.701 0.188 2.423 1.00 12.50 124 THR A C 1
ATOM 920 O O . THR A 1 124 ? 5.734 0.834 2.312 1.00 12.38 124 THR A O 1
ATOM 924 N N . LEU A 1 125 ? 4.741 -1.135 2.633 1.00 14.01 125 LEU A N 1
ATOM 925 C CA . LEU A 1 125 ? 5.990 -1.889 2.571 1.00 15.21 125 LEU A CA 1
ATOM 926 C C . LEU A 1 125 ? 5.801 -2.965 1.492 1.00 15.48 125 LEU A C 1
ATOM 927 O O . LEU A 1 125 ? 4.767 -3.637 1.483 1.00 16.82 125 LEU A O 1
ATOM 932 N N . LYS A 1 126 ? 6.798 -3.126 0.628 1.00 19.21 126 LYS A N 1
ATOM 933 C CA . LYS A 1 126 ? 6.644 -4.181 -0.377 1.00 22.81 126 LYS A CA 1
ATOM 934 C C . LYS A 1 126 ? 8.010 -4.839 -0.575 1.00 21.90 126 LYS A C 1
ATOM 935 O O . LYS A 1 126 ? 9.041 -4.211 -0.411 1.00 18.68 126 LYS A O 1
ATOM 941 N N . LEU A 1 127 ? 7.902 -6.100 -0.938 1.00 24.74 127 LEU A N 1
ATOM 942 C CA . LEU A 1 127 ? 9.028 -6.965 -1.237 1.00 27.64 127 LEU A CA 1
ATOM 943 C C . LEU A 1 127 ? 9.403 -6.662 -2.683 1.00 30.28 127 LEU A C 1
ATOM 944 O O . LEU A 1 127 ? 8.515 -6.689 -3.547 1.00 29.81 127 LEU A O 1
ATOM 949 N N . GLU A 1 128 ? 10.642 -6.268 -2.893 1.00 33.22 128 GLU A N 1
ATOM 950 C CA . GLU A 1 128 ? 11.151 -5.958 -4.225 1.00 37.76 128 GLU A CA 1
ATOM 951 C C . GLU A 1 128 ? 11.896 -7.202 -4.727 1.00 40.18 128 GLU A C 1
ATOM 952 O O . GLU A 1 128 ? 12.832 -7.670 -4.092 1.00 39.38 128 GLU A O 1
ATOM 958 N N . GLU A 1 129 ? 11.435 -7.707 -5.846 1.00 43.37 129 GLU A N 1
ATOM 959 C CA . GLU A 1 129 ? 11.870 -8.922 -6.481 1.00 46.84 129 GLU A CA 1
ATOM 960 C C . GLU A 1 129 ? 13.358 -9.155 -6.636 1.00 47.68 129 GLU A C 1
ATOM 961 O O . GLU A 1 129 ? 14.218 -8.309 -6.336 1.00 48.31 129 GLU A O 1
#

Solvent-accessible surface area: 6654 Å² total; per-residue (Å²): 129,78,47,100,40,69,0,27,8,14,39,79,70,80,14,74,47,147,69,8,55,0,26,38,98,6,86,71,3,25,0,35,0,44,3,148,17,154,76,84,108,116,46,28,0,0,0,0,0,0,0,83,44,102,36,3,29,78,0,9,139,88,0,37,165,21,28,68,150,62,34,22,7,43,95,80,16,181,56,20,55,9,81,0,61,14,9,2,25,67,74,153,32,54,25,126,13,126,10,103,57,13,43,130,139,81,63,9,11,0,0,0,4,38,58,66,3,69,78,126,0,73,9,45,2,102,26,93,174

CATH classification: 2.60.40.420

Secondary structure (DSSP, 8-state):
---EEEEEE-SSS--S-SEEEEETT-SEEEEEEEE-SSS-HHHH-B--EEEEGGGHHHHHHHHHTT-GGGTTS-TT-TT-SEE---B-TT-EEEEEEEGGG--TTS-EEEE--STT-TTTSEEEEEEE-

Organism: Methylomonas sp. (strain J) (NCBI:txid32038)

B-factor: mean 20.5, std 8.44, range [7.84, 66.8]

Nearest PDB structures (foldseek):
  4bww-assembly1_D  TM=9.856E-01  e=4.710E-22  Pseudomonas aeruginosa PAO1
  5i28-assembly9_I  TM=9.843E-01  e=6.859E-22  Pseudomonas aeruginosa
  1joi-assembly1_A  TM=9.904E-01  e=1.756E-21  Pseudomonas fluorescens bv. A
  3fq1-assembly1_A  TM=9.864E-01  e=1.549E-21  Pseudomonas aeruginosa
  3ibo-assembly2_B  TM=9.900E-01  e=2.557E-21  Pseudomonas aeruginosa

Radius of gyration: 13.68 Å; Cα contacts (8 Å, |Δi|>4): 300; chains: 1; bounding box: 30×32×35 Å